Protein AF-A0A956FB28-F1 (afdb_monomer_lite)

Structure (mmCIF, N/CA/C/O backbone):
data_AF-A0A956FB28-F1
#
_entry.id   AF-A0A956FB28-F1
#
loop_
_atom_site.group_PDB
_atom_site.id
_atom_site.type_symbol
_atom_site.label_atom_id
_atom_site.label_alt_id
_atom_site.label_comp_id
_atom_site.label_asym_id
_atom_site.label_entity_id
_atom_site.label_seq_id
_atom_site.pdbx_PDB_ins_code
_atom_site.Cartn_x
_atom_site.Cartn_y
_atom_site.Cartn_z
_atom_site.occupancy
_atom_site.B_iso_or_equiv
_atom_site.auth_seq_id
_atom_site.auth_comp_id
_atom_site.auth_asym_id
_atom_site.auth_atom_id
_atom_site.pdbx_PDB_model_num
ATOM 1 N N . MET A 1 1 ? -7.329 14.050 9.114 1.00 61.09 1 MET A N 1
ATOM 2 C CA . MET A 1 1 ? -8.679 14.212 8.514 1.00 61.09 1 MET A CA 1
ATOM 3 C C . MET A 1 1 ? -9.391 12.882 8.251 1.00 61.09 1 MET A C 1
ATOM 5 O O . MET A 1 1 ? -10.587 12.834 8.493 1.00 61.09 1 MET A O 1
ATOM 9 N N . ALA A 1 2 ? -8.706 11.819 7.807 1.00 70.75 2 ALA A N 1
ATOM 10 C CA . ALA A 1 2 ? -9.329 10.513 7.539 1.00 70.75 2 ALA A CA 1
ATOM 11 C C . ALA A 1 2 ? -9.719 9.730 8.815 1.00 70.75 2 ALA A C 1
ATOM 13 O O . ALA A 1 2 ? -10.855 9.286 8.926 1.00 70.75 2 ALA A O 1
ATOM 14 N N . LEU A 1 3 ? -8.834 9.655 9.819 1.00 75.94 3 LEU A N 1
ATOM 15 C CA . LEU A 1 3 ? -9.094 8.932 11.081 1.00 75.94 3 LEU A CA 1
ATOM 16 C C . LEU A 1 3 ? -10.294 9.489 11.869 1.00 75.94 3 LEU A C 1
ATOM 18 O O . LEU A 1 3 ? -11.121 8.737 12.373 1.00 75.94 3 LEU A O 1
ATOM 22 N N . ARG A 1 4 ? -10.482 10.816 11.858 1.00 75.44 4 ARG A N 1
ATOM 23 C CA . ARG A 1 4 ? -11.673 11.456 12.445 1.00 75.44 4 ARG A CA 1
ATOM 24 C C . ARG A 1 4 ? -12.981 11.053 11.758 1.00 75.44 4 ARG A C 1
ATOM 26 O O . ARG A 1 4 ? -14.005 10.993 12.424 1.00 75.44 4 ARG A O 1
ATOM 33 N N . ARG A 1 5 ? -12.965 10.783 10.446 1.00 80.31 5 ARG A N 1
ATOM 34 C CA . ARG A 1 5 ? -14.150 10.278 9.723 1.00 80.31 5 ARG A CA 1
ATOM 35 C C . ARG A 1 5 ? -14.443 8.821 10.075 1.00 80.31 5 ARG A C 1
ATOM 37 O O . ARG A 1 5 ? -15.604 8.432 10.095 1.00 80.31 5 ARG A O 1
ATOM 44 N N . LEU A 1 6 ? -13.400 8.057 10.399 1.00 85.75 6 LEU A N 1
ATOM 45 C CA . LEU A 1 6 ? -13.514 6.681 10.871 1.00 85.75 6 LEU A CA 1
ATOM 46 C C . LEU A 1 6 ? -14.091 6.601 12.293 1.00 85.75 6 LEU A C 1
ATOM 48 O O . LEU A 1 6 ? -14.729 5.610 12.624 1.00 85.75 6 LEU A O 1
ATOM 52 N N . GLN A 1 7 ? -13.944 7.668 13.091 1.00 88.88 7 GLN A N 1
ATOM 53 C CA . GLN A 1 7 ? -14.238 7.682 14.533 1.00 88.88 7 GLN A CA 1
ATOM 54 C C . GLN A 1 7 ? -13.429 6.605 15.271 1.00 88.88 7 GLN A C 1
ATOM 56 O O . GLN A 1 7 ? -13.963 5.869 16.096 1.00 88.88 7 GLN A O 1
ATOM 61 N N . ALA A 1 8 ? -12.148 6.488 14.916 1.00 89.44 8 ALA A N 1
ATOM 62 C CA . ALA A 1 8 ? -11.218 5.591 15.587 1.00 89.44 8 ALA A CA 1
ATOM 63 C C . ALA A 1 8 ? -10.935 6.075 17.019 1.00 89.44 8 ALA A C 1
ATOM 65 O O . ALA A 1 8 ? -10.837 7.280 17.266 1.00 89.44 8 ALA A O 1
ATOM 66 N N . THR A 1 9 ? -10.787 5.139 17.954 1.00 92.25 9 THR A N 1
ATOM 67 C CA . THR A 1 9 ? -1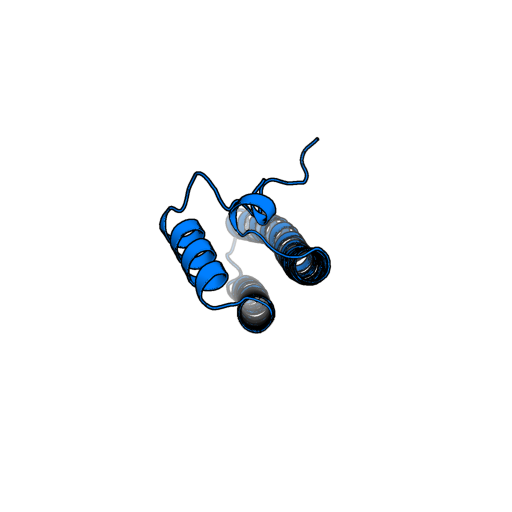0.245 5.431 19.287 1.00 92.25 9 THR A CA 1
ATOM 68 C C . THR A 1 9 ? -8.759 5.801 19.184 1.00 92.25 9 THR A C 1
ATOM 70 O O . THR A 1 9 ? -8.127 5.492 18.171 1.00 92.25 9 THR A O 1
ATOM 73 N N . PRO A 1 10 ? -8.159 6.436 20.210 1.00 91.69 10 PRO A N 1
ATOM 74 C CA . PRO A 1 10 ? -6.725 6.736 20.204 1.00 91.69 10 PRO A CA 1
ATOM 75 C C . PRO A 1 10 ? -5.847 5.505 19.926 1.00 91.69 10 PRO A C 1
ATOM 77 O O . PRO A 1 10 ? -4.937 5.577 19.102 1.00 91.69 10 PRO A O 1
ATOM 80 N N . ASP A 1 11 ? -6.183 4.363 20.529 1.00 90.88 11 ASP A N 1
ATOM 81 C CA . ASP A 1 11 ? -5.445 3.108 20.346 1.00 90.88 11 ASP A CA 1
ATOM 82 C C . ASP A 1 11 ? -5.579 2.574 18.909 1.00 90.88 11 ASP A C 1
ATOM 84 O O . ASP A 1 11 ? -4.599 2.159 18.291 1.00 90.88 11 ASP A O 1
ATOM 88 N N . GLN A 1 12 ? -6.781 2.645 18.325 1.00 92.62 12 GLN A N 1
ATOM 89 C CA . GLN A 1 12 ? -6.998 2.282 16.921 1.00 92.62 12 GLN A CA 1
ATOM 90 C C . GLN A 1 12 ? -6.255 3.233 15.974 1.00 92.62 12 GLN A C 1
ATOM 92 O O . GLN A 1 12 ? -5.676 2.786 14.985 1.00 92.62 12 GLN A O 1
ATOM 97 N N . GLU A 1 13 ? -6.246 4.541 16.258 1.00 91.00 13 GLU A N 1
ATOM 98 C CA . GLU A 1 13 ? -5.496 5.514 15.461 1.00 91.00 13 GLU A CA 1
ATOM 99 C C . GLU A 1 13 ? -4.005 5.190 15.426 1.00 91.00 13 GLU A C 1
ATOM 101 O O . GLU A 1 13 ? -3.392 5.326 14.366 1.00 91.00 13 GLU A O 1
ATOM 106 N N . GLN A 1 14 ? -3.430 4.773 16.556 1.00 91.38 14 GLN A N 1
ATOM 107 C CA . GLN A 1 14 ? -2.026 4.392 16.625 1.00 91.38 14 GLN A CA 1
ATOM 108 C C . GLN A 1 14 ? -1.733 3.207 15.699 1.00 91.38 14 GLN A C 1
ATOM 110 O O . GLN A 1 14 ? -0.879 3.327 14.821 1.00 91.38 14 GLN A O 1
ATOM 115 N N . VAL A 1 15 ? -2.494 2.114 15.818 1.00 92.31 15 VAL A N 1
ATOM 116 C CA . VAL A 1 15 ? -2.308 0.922 14.971 1.00 92.31 15 VAL A CA 1
ATOM 117 C C . VAL A 1 15 ? -2.449 1.269 13.490 1.00 92.31 15 VAL A C 1
ATOM 119 O O . VAL A 1 15 ? -1.625 0.870 12.670 1.00 92.31 15 VAL A O 1
ATOM 122 N N . ILE A 1 16 ? -3.468 2.052 13.125 1.00 90.25 16 ILE A N 1
ATOM 123 C CA . ILE A 1 16 ? -3.693 2.429 11.724 1.00 90.25 16 ILE A CA 1
ATOM 124 C C . ILE A 1 16 ? -2.524 3.258 11.188 1.00 90.25 16 ILE A C 1
ATOM 126 O O . ILE A 1 16 ? -2.105 3.045 10.054 1.00 90.25 16 ILE A O 1
ATOM 130 N N . ARG A 1 17 ? -1.989 4.202 11.971 1.00 90.19 17 ARG A N 1
ATOM 131 C CA . ARG A 1 17 ? -0.835 5.011 11.547 1.00 90.19 17 ARG A CA 1
ATOM 132 C C . ARG A 1 17 ? 0.401 4.152 11.345 1.00 90.19 17 ARG A C 1
ATOM 134 O O . ARG A 1 17 ? 1.014 4.260 10.294 1.00 90.19 17 ARG A O 1
ATOM 141 N N . GLU A 1 18 ? 0.710 3.270 12.290 1.00 91.88 18 GLU A N 1
ATOM 142 C CA . GLU A 1 18 ? 1.863 2.372 12.187 1.00 91.88 18 GLU A CA 1
ATOM 143 C C . GLU A 1 18 ? 1.787 1.487 10.934 1.00 91.88 18 GLU A C 1
ATOM 145 O O . GLU A 1 18 ? 2.778 1.325 10.223 1.00 91.88 18 GLU A O 1
ATOM 150 N N . GLU A 1 19 ? 0.609 0.949 10.616 1.00 92.88 19 GLU A N 1
ATOM 151 C CA . GLU A 1 19 ? 0.419 0.136 9.411 1.00 92.88 19 GLU A CA 1
ATOM 152 C C . GLU A 1 19 ? 0.492 0.954 8.118 1.00 92.88 19 GLU A C 1
ATOM 154 O O . GLU A 1 19 ? 1.083 0.507 7.133 1.00 92.88 19 GLU A O 1
ATOM 159 N N . LEU A 1 20 ? -0.051 2.173 8.113 1.00 88.94 20 LEU A N 1
ATOM 160 C CA . LEU A 1 20 ? 0.075 3.075 6.969 1.00 88.94 20 LEU A CA 1
ATOM 161 C C . LEU A 1 20 ? 1.525 3.532 6.760 1.00 88.94 20 LEU A C 1
ATOM 163 O O . LEU A 1 20 ? 1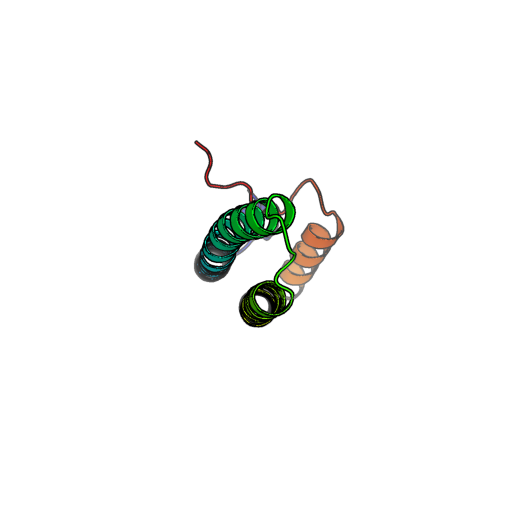.979 3.569 5.620 1.00 88.94 20 LEU A O 1
ATOM 167 N N . ASP A 1 21 ? 2.270 3.816 7.827 1.00 90.00 21 ASP A N 1
ATOM 168 C CA . ASP A 1 21 ? 3.678 4.217 7.764 1.00 90.00 21 ASP A CA 1
ATOM 169 C C . ASP A 1 21 ? 4.560 3.102 7.194 1.00 90.00 21 ASP A C 1
ATOM 171 O O . ASP A 1 21 ? 5.388 3.362 6.316 1.00 90.00 21 ASP A O 1
ATOM 175 N N . LYS A 1 22 ? 4.328 1.847 7.602 1.00 88.69 22 LYS A N 1
ATOM 176 C CA . LYS A 1 22 ? 4.989 0.672 7.006 1.00 88.69 22 LYS A CA 1
ATOM 177 C C . LYS A 1 22 ? 4.690 0.559 5.512 1.00 88.69 22 LYS A C 1
ATOM 179 O O . LYS A 1 22 ? 5.607 0.351 4.718 1.00 88.69 22 LYS A O 1
ATOM 184 N N . LEU A 1 23 ? 3.428 0.746 5.115 1.00 88.62 23 LEU A N 1
ATOM 185 C CA . LEU A 1 23 ? 3.059 0.765 3.700 1.00 88.62 23 LEU A CA 1
ATOM 186 C C . LEU A 1 23 ? 3.755 1.899 2.947 1.00 88.62 23 LEU A C 1
ATOM 188 O O . LEU A 1 23 ? 4.270 1.663 1.857 1.00 88.62 23 LEU A O 1
ATOM 192 N N . PHE A 1 24 ? 3.823 3.112 3.501 1.00 87.06 24 PHE A N 1
ATOM 193 C CA . PHE A 1 24 ? 4.512 4.223 2.839 1.00 87.06 24 PHE A CA 1
ATOM 194 C C . PHE A 1 24 ? 5.999 3.983 2.676 1.00 87.06 24 PHE A C 1
ATOM 196 O O . PHE A 1 24 ? 6.543 4.348 1.635 1.00 87.06 24 PHE A O 1
ATOM 203 N N . ALA A 1 25 ? 6.648 3.394 3.676 1.00 88.25 25 ALA A N 1
ATOM 204 C CA . ALA A 1 25 ? 8.051 3.028 3.580 1.00 88.25 25 ALA A CA 1
ATOM 205 C C . ALA A 1 25 ? 8.273 2.054 2.412 1.00 88.25 25 ALA A C 1
ATOM 207 O O . ALA A 1 25 ? 9.079 2.349 1.531 1.00 88.25 25 ALA A O 1
ATOM 208 N N . ALA A 1 26 ? 7.472 0.984 2.331 1.00 87.12 26 ALA A N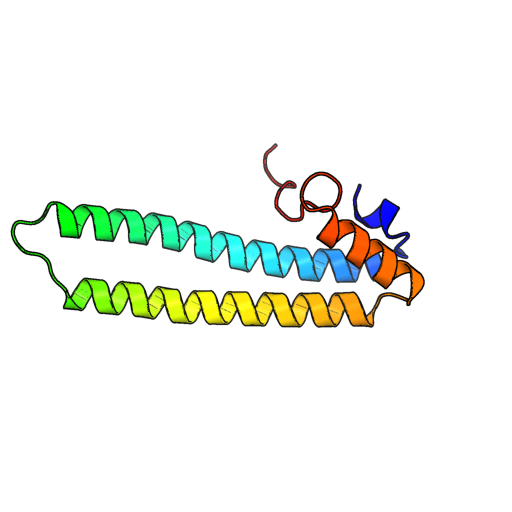 1
ATOM 209 C CA . ALA A 1 26 ? 7.539 0.012 1.238 1.00 87.12 26 ALA A CA 1
ATOM 210 C C . ALA A 1 26 ? 7.259 0.646 -0.139 1.00 87.12 26 ALA A C 1
ATOM 212 O O . ALA A 1 26 ? 7.961 0.388 -1.115 1.00 87.12 26 ALA A O 1
ATOM 213 N N . PHE A 1 27 ? 6.263 1.534 -0.229 1.00 86.50 27 PHE A N 1
ATOM 214 C CA . PHE A 1 27 ? 5.965 2.265 -1.464 1.00 86.50 27 PHE A CA 1
ATOM 215 C C . PHE A 1 27 ? 7.083 3.236 -1.872 1.00 86.50 27 PHE A C 1
ATOM 217 O O . PHE A 1 27 ? 7.316 3.423 -3.067 1.00 86.50 27 PHE A O 1
ATOM 224 N N . ARG A 1 28 ? 7.748 3.891 -0.911 1.00 86.94 28 ARG A N 1
ATOM 225 C CA . ARG A 1 28 ? 8.843 4.834 -1.182 1.00 86.94 28 ARG A CA 1
ATOM 226 C C . ARG A 1 28 ? 10.060 4.106 -1.739 1.00 86.94 28 ARG A C 1
ATOM 228 O O . ARG A 1 28 ? 10.550 4.522 -2.784 1.00 86.94 28 ARG A O 1
ATOM 235 N N . GLU A 1 29 ? 10.469 3.014 -1.097 1.00 83.00 29 GLU A N 1
ATOM 236 C CA . GLU A 1 29 ? 11.566 2.155 -1.565 1.00 83.00 29 GLU A CA 1
ATOM 237 C C . GLU A 1 29 ? 11.305 1.689 -3.004 1.00 83.00 29 GLU A C 1
ATOM 239 O O . GLU A 1 29 ? 12.139 1.863 -3.891 1.00 83.00 29 GLU A O 1
ATOM 244 N N . HIS A 1 30 ? 10.085 1.222 -3.278 1.00 83.56 30 HIS A N 1
ATOM 245 C CA . HIS A 1 30 ? 9.713 0.803 -4.623 1.00 83.56 30 HIS A CA 1
ATOM 246 C C . HIS A 1 30 ? 9.738 1.960 -5.635 1.00 83.56 30 HIS A C 1
ATOM 248 O O . HIS A 1 30 ? 10.161 1.788 -6.774 1.00 83.56 30 HIS A O 1
ATOM 254 N N . ARG A 1 31 ? 9.309 3.171 -5.256 1.00 84.12 31 ARG A N 1
ATOM 255 C CA . ARG A 1 31 ? 9.329 4.332 -6.162 1.00 84.12 31 ARG A CA 1
ATOM 256 C C . ARG A 1 31 ? 10.750 4.735 -6.563 1.00 84.12 31 ARG A C 1
ATOM 258 O O . ARG A 1 31 ? 10.942 5.157 -7.704 1.00 84.12 31 ARG A O 1
ATOM 265 N N . GLU A 1 32 ? 11.704 4.653 -5.643 1.00 81.38 32 GLU A N 1
ATOM 266 C CA . GLU A 1 32 ? 13.119 4.926 -5.918 1.00 81.38 32 GLU A CA 1
ATOM 267 C C . GLU A 1 32 ? 13.678 3.908 -6.917 1.00 81.38 32 GLU A C 1
ATOM 269 O O . GLU A 1 32 ? 14.271 4.295 -7.926 1.00 81.38 32 GLU A O 1
ATOM 274 N N . GLU A 1 33 ? 13.365 2.627 -6.716 1.00 79.25 33 GLU A N 1
ATOM 275 C CA . GLU A 1 33 ? 13.729 1.541 -7.628 1.00 79.25 33 GLU A CA 1
ATOM 276 C C . GLU A 1 33 ? 13.120 1.729 -9.027 1.00 79.25 33 GLU A C 1
ATOM 278 O O . GLU A 1 33 ? 13.829 1.646 -10.022 1.00 79.25 33 GLU A O 1
ATOM 283 N N . TRP A 1 34 ? 11.845 2.123 -9.136 1.00 81.31 34 TRP A N 1
ATOM 284 C CA . TRP A 1 34 ? 11.227 2.486 -10.423 1.00 81.31 34 TRP A CA 1
ATOM 285 C C . TRP A 1 34 ? 11.930 3.647 -11.137 1.00 81.31 34 TRP A C 1
ATOM 287 O O . TRP A 1 34 ? 11.867 3.748 -12.364 1.00 81.31 34 TRP A O 1
ATOM 297 N N . GLY A 1 35 ? 12.533 4.572 -10.389 1.00 80.44 35 GLY A N 1
ATOM 298 C CA . GLY A 1 35 ? 13.338 5.653 -10.950 1.00 80.44 35 GLY A CA 1
ATOM 299 C C . GLY A 1 35 ? 14.618 5.121 -11.590 1.00 80.44 35 GLY A C 1
ATOM 300 O O . GLY A 1 35 ? 14.884 5.437 -12.749 1.00 80.44 35 GLY A O 1
ATOM 301 N N . ALA A 1 36 ? 15.349 4.277 -10.859 1.00 80.69 36 ALA A N 1
ATOM 302 C CA . ALA A 1 36 ? 16.558 3.615 -11.345 1.00 80.69 36 ALA A CA 1
ATOM 303 C C . ALA A 1 36 ? 16.263 2.734 -12.568 1.00 80.69 36 ALA A C 1
ATOM 305 O O . ALA A 1 36 ? 16.884 2.883 -13.610 1.00 80.69 36 ALA A O 1
ATOM 306 N N . SER A 1 37 ? 15.209 1.927 -12.522 1.00 81.31 37 SER A N 1
ATOM 307 C CA . SER A 1 37 ? 14.873 1.021 -13.620 1.00 81.31 37 SER A CA 1
ATOM 308 C C . SER A 1 37 ? 14.424 1.727 -14.898 1.00 81.31 37 SER A C 1
ATOM 310 O O . SER A 1 37 ? 14.656 1.239 -16.002 1.00 81.31 37 SER A O 1
ATOM 312 N N . ARG A 1 38 ? 13.794 2.904 -14.783 1.00 84.94 38 ARG A N 1
ATOM 313 C CA . ARG A 1 38 ? 13.515 3.754 -15.952 1.00 84.94 38 ARG A CA 1
ATOM 314 C C . ARG A 1 38 ? 14.789 4.305 -16.577 1.00 84.94 38 ARG A C 1
ATOM 316 O O . ARG A 1 38 ? 14.808 4.509 -17.787 1.00 84.94 38 ARG A O 1
ATOM 323 N N . HIS A 1 39 ? 15.797 4.598 -15.761 1.00 86.12 39 HIS A N 1
ATOM 324 C CA . HIS A 1 39 ? 17.101 5.020 -16.247 1.00 86.12 39 HIS A CA 1
ATOM 325 C C . HIS A 1 39 ? 17.785 3.868 -16.992 1.00 86.12 39 HIS A C 1
ATOM 327 O O . HIS A 1 39 ? 18.085 4.049 -18.167 1.00 86.12 39 HIS A O 1
ATOM 333 N N . ASP A 1 40 ? 17.869 2.683 -16.384 1.00 83.56 40 ASP A N 1
ATOM 334 C CA . ASP A 1 40 ? 18.454 1.478 -16.992 1.00 83.56 40 ASP A CA 1
ATOM 335 C C . ASP A 1 40 ? 17.764 1.111 -18.321 1.00 83.56 40 ASP A C 1
ATOM 337 O O . ASP A 1 40 ? 18.420 0.875 -19.334 1.00 83.56 40 ASP A O 1
ATOM 341 N N . LEU A 1 41 ? 16.424 1.148 -18.370 1.00 86.56 41 LEU A N 1
ATOM 342 C CA . LEU A 1 41 ? 15.674 0.936 -19.615 1.00 86.56 41 LEU A CA 1
ATOM 343 C C . LEU A 1 41 ? 15.991 2.013 -20.664 1.00 86.56 41 LEU A C 1
ATOM 345 O O . LEU A 1 41 ? 16.078 1.717 -21.853 1.00 86.56 41 LEU A O 1
ATOM 349 N N . ALA A 1 42 ? 16.131 3.275 -20.252 1.00 89.12 42 ALA A N 1
ATOM 350 C CA . ALA A 1 42 ? 16.467 4.352 -21.174 1.00 89.12 42 ALA A CA 1
ATOM 351 C C . ALA A 1 42 ? 17.892 4.214 -21.728 1.00 89.12 42 ALA A C 1
ATOM 353 O O . ALA A 1 42 ? 18.118 4.616 -22.866 1.00 89.12 42 ALA A O 1
ATOM 354 N N . GLU A 1 43 ? 18.835 3.673 -20.957 1.00 87.81 43 GLU A N 1
ATOM 355 C CA . GLU A 1 43 ? 20.181 3.338 -21.433 1.00 87.81 43 GLU A CA 1
ATOM 356 C C . GLU A 1 43 ? 20.145 2.156 -22.407 1.00 87.81 43 GLU A C 1
ATOM 358 O O . GLU A 1 43 ? 20.597 2.308 -23.539 1.00 87.81 43 GLU A O 1
ATOM 363 N N . ALA A 1 44 ? 19.459 1.063 -22.060 1.00 87.50 44 ALA A N 1
ATOM 364 C CA . ALA A 1 44 ? 19.313 -0.108 -22.931 1.00 87.50 44 ALA A CA 1
ATOM 365 C C . ALA A 1 44 ? 18.661 0.206 -24.294 1.00 87.50 44 ALA A C 1
ATOM 367 O O . ALA A 1 44 ? 18.938 -0.454 -25.291 1.00 87.50 44 ALA A O 1
ATOM 368 N N . ILE A 1 45 ? 17.778 1.211 -24.354 1.00 88.62 45 ILE A N 1
ATOM 369 C CA . ILE A 1 45 ? 17.168 1.685 -25.609 1.00 88.62 45 ILE A CA 1
ATOM 370 C C . ILE A 1 45 ? 18.110 2.597 -26.415 1.00 88.62 45 ILE A C 1
ATOM 372 O O . ILE A 1 45 ? 17.939 2.728 -27.627 1.00 88.62 45 ILE A O 1
ATOM 376 N N . ARG A 1 46 ? 19.067 3.269 -25.764 1.00 90.00 46 ARG A N 1
ATOM 377 C CA . ARG A 1 46 ? 20.053 4.137 -26.432 1.00 90.00 46 ARG A CA 1
ATOM 378 C C . ARG A 1 46 ? 21.247 3.363 -26.980 1.00 90.00 46 ARG A C 1
ATOM 380 O O . ARG A 1 46 ? 21.905 3.880 -27.880 1.00 90.00 46 ARG A O 1
ATOM 387 N N . ASP A 1 47 ? 21.523 2.185 -26.437 1.00 91.69 47 ASP A N 1
ATOM 388 C CA . ASP A 1 47 ? 22.622 1.336 -26.879 1.00 91.69 47 ASP A CA 1
ATOM 389 C C . ASP A 1 47 ? 22.408 0.768 -28.290 1.00 91.69 47 ASP A C 1
ATOM 391 O O . ASP A 1 47 ? 21.289 0.632 -28.788 1.00 91.69 47 ASP A O 1
ATOM 395 N N . GLU A 1 48 ? 23.519 0.424 -28.949 1.00 88.50 48 GLU A N 1
ATOM 396 C CA . GLU A 1 48 ? 23.531 -0.115 -30.317 1.00 88.50 48 GLU A CA 1
ATOM 397 C C . GLU A 1 48 ? 22.826 -1.480 -30.419 1.00 88.50 48 GLU A C 1
ATOM 399 O O . GLU A 1 48 ? 22.280 -1.832 -31.466 1.00 88.50 48 GLU A O 1
ATOM 404 N N . SER A 1 49 ? 22.792 -2.238 -29.321 1.00 87.81 49 SER A N 1
ATOM 405 C CA . SER A 1 49 ? 22.102 -3.520 -29.226 1.00 87.81 49 SER A CA 1
ATOM 406 C C . SER A 1 49 ? 21.306 -3.629 -27.934 1.00 87.81 49 SER A C 1
ATOM 408 O O . SER A 1 49 ? 21.799 -3.278 -26.867 1.00 87.81 49 SER A O 1
ATOM 410 N N . PHE A 1 50 ? 20.109 -4.200 -28.025 1.00 88.75 50 PHE A N 1
ATOM 411 C CA . PHE A 1 50 ? 19.247 -4.432 -26.873 1.00 88.75 50 PHE A CA 1
ATOM 412 C C . PHE A 1 50 ? 19.651 -5.707 -26.116 1.00 88.75 50 PHE A C 1
ATOM 414 O O . PHE A 1 50 ? 19.490 -6.814 -26.640 1.00 88.75 50 PHE A O 1
ATOM 421 N N . ASP A 1 51 ? 20.126 -5.567 -24.875 1.00 86.62 51 ASP A N 1
ATOM 422 C CA . ASP A 1 51 ? 20.406 -6.707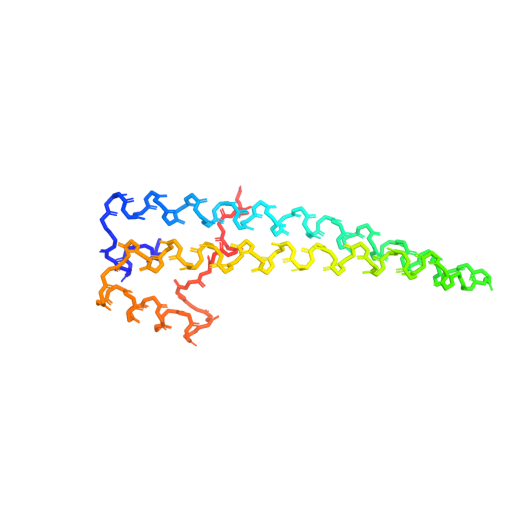 -23.994 1.00 86.62 51 ASP A CA 1
ATOM 423 C C . ASP A 1 51 ? 19.125 -7.203 -23.302 1.00 86.62 51 ASP A C 1
ATOM 425 O O . ASP A 1 51 ? 18.700 -6.721 -22.247 1.00 86.62 51 ASP A O 1
ATOM 429 N N . ALA A 1 52 ? 18.492 -8.208 -23.907 1.00 86.62 52 ALA A N 1
ATOM 430 C CA . ALA A 1 52 ? 17.293 -8.832 -23.356 1.00 86.62 52 ALA A CA 1
ATOM 431 C C . ALA A 1 52 ? 17.536 -9.557 -22.016 1.00 86.62 52 ALA A C 1
ATOM 433 O O . ALA A 1 52 ? 16.588 -9.734 -21.248 1.00 86.62 52 ALA A O 1
ATOM 434 N N . THR A 1 53 ? 18.774 -9.968 -21.721 1.00 87.38 53 THR A N 1
ATOM 435 C CA . THR A 1 53 ? 19.120 -10.686 -20.486 1.00 87.38 53 THR A CA 1
ATOM 436 C C . THR A 1 53 ? 19.093 -9.727 -19.304 1.00 87.38 53 THR A C 1
ATOM 438 O O . THR A 1 53 ? 18.358 -9.962 -18.345 1.00 87.38 53 THR A O 1
ATOM 441 N N . THR A 1 54 ? 19.794 -8.595 -19.415 1.00 83.62 54 THR A N 1
ATOM 442 C CA . THR A 1 54 ? 19.787 -7.537 -18.392 1.00 83.62 54 THR A CA 1
ATOM 443 C C . THR A 1 54 ? 18.378 -7.004 -18.141 1.00 83.62 54 THR A C 1
ATOM 445 O O . THR A 1 54 ? 17.976 -6.790 -16.994 1.00 83.62 54 THR A O 1
ATOM 448 N N . MET A 1 55 ? 17.579 -6.850 -19.201 1.00 87.00 55 MET A N 1
ATOM 449 C CA . MET A 1 55 ? 16.183 -6.435 -19.060 1.00 87.00 55 MET A CA 1
ATOM 450 C C . MET A 1 55 ? 15.334 -7.478 -18.327 1.00 87.00 55 MET A C 1
ATOM 452 O O . MET A 1 55 ? 14.523 -7.110 -17.477 1.00 87.00 55 MET A O 1
ATOM 456 N N . GLY A 1 56 ? 15.532 -8.770 -18.605 1.00 87.88 56 GLY A N 1
ATOM 457 C CA . GLY A 1 56 ? 14.860 -9.856 -17.889 1.00 87.88 56 GLY A CA 1
ATOM 458 C C . GLY A 1 56 ? 15.164 -9.858 -16.387 1.00 87.88 56 GLY A C 1
ATOM 459 O O . GLY A 1 56 ? 14.249 -9.980 -15.575 1.00 87.88 56 GLY A O 1
ATOM 460 N N . GLU A 1 57 ? 16.424 -9.646 -16.006 1.00 87.31 57 GLU A N 1
ATOM 461 C CA . GLU A 1 57 ? 16.841 -9.541 -14.599 1.00 87.31 57 GLU A CA 1
ATOM 462 C C . GLU A 1 57 ? 16.226 -8.320 -13.898 1.00 87.31 57 GLU A C 1
ATOM 464 O O . GLU A 1 57 ? 15.797 -8.397 -12.743 1.00 87.31 57 GLU A O 1
ATOM 469 N N . LEU A 1 58 ? 16.136 -7.186 -14.599 1.00 85.81 58 LEU A N 1
ATOM 470 C CA . LEU A 1 58 ? 15.473 -5.981 -14.101 1.00 85.81 58 LEU A CA 1
ATOM 471 C C . LEU A 1 58 ? 13.976 -6.217 -13.844 1.00 85.81 58 LEU A C 1
ATOM 473 O O . LEU A 1 58 ? 13.479 -5.832 -12.786 1.00 85.81 58 LEU A O 1
ATOM 477 N N . PHE A 1 59 ? 13.265 -6.886 -14.756 1.00 83.88 59 PHE A N 1
ATOM 478 C CA . PHE A 1 59 ? 11.858 -7.241 -14.543 1.00 83.88 59 PHE A CA 1
ATOM 479 C C . PHE A 1 59 ? 11.674 -8.244 -13.400 1.00 83.88 59 PHE A C 1
ATOM 481 O O . PHE A 1 59 ? 10.770 -8.063 -12.587 1.00 83.88 59 PHE A O 1
ATOM 488 N N . GLY A 1 60 ? 12.562 -9.235 -13.274 1.00 87.56 60 GLY A N 1
ATOM 489 C CA . GLY A 1 60 ? 12.533 -10.186 -12.160 1.00 87.56 60 GLY A CA 1
ATOM 490 C C . GLY A 1 60 ? 12.616 -9.494 -10.795 1.00 87.56 60 GLY A C 1
ATOM 491 O O . GLY A 1 60 ? 11.796 -9.760 -9.916 1.00 87.56 60 GLY A O 1
ATOM 492 N N . ARG A 1 61 ? 13.529 -8.522 -10.642 1.00 84.50 61 ARG A N 1
ATOM 493 C CA . ARG A 1 61 ? 13.621 -7.701 -9.419 1.00 84.50 61 ARG A CA 1
ATOM 494 C C . ARG A 1 61 ? 12.325 -6.937 -9.136 1.00 84.50 61 ARG A C 1
ATOM 496 O O . ARG A 1 61 ? 11.893 -6.865 -7.987 1.00 84.50 61 ARG A O 1
ATOM 503 N N . HIS A 1 62 ? 11.664 -6.399 -10.161 1.00 84.56 62 HIS A N 1
ATOM 504 C CA . HIS A 1 62 ? 10.383 -5.713 -9.978 1.00 84.56 62 HIS A CA 1
ATOM 505 C C . HIS A 1 62 ? 9.258 -6.636 -9.523 1.00 84.56 62 HIS A C 1
ATOM 507 O O . HIS A 1 62 ? 8.485 -6.240 -8.649 1.00 84.56 62 HIS A O 1
ATOM 513 N N . ASP A 1 63 ? 9.161 -7.837 -10.087 1.00 87.75 63 ASP A N 1
ATOM 514 C CA . ASP A 1 63 ? 8.112 -8.793 -9.733 1.00 87.75 63 ASP A CA 1
ATOM 515 C C . ASP A 1 63 ? 8.213 -9.206 -8.260 1.00 87.75 63 ASP A C 1
ATOM 517 O O . ASP A 1 63 ? 7.213 -9.173 -7.536 1.00 87.75 63 ASP A O 1
ATOM 521 N N . GLU A 1 64 ? 9.425 -9.485 -7.772 1.00 87.94 64 GLU A N 1
ATOM 522 C CA . GLU A 1 64 ? 9.672 -9.788 -6.356 1.00 87.94 64 GLU A CA 1
ATOM 523 C C . GLU A 1 64 ? 9.237 -8.634 -5.439 1.00 87.94 64 GLU A C 1
ATOM 525 O O . GLU A 1 64 ? 8.633 -8.837 -4.380 1.00 87.94 64 GLU A O 1
ATOM 530 N N . ARG A 1 65 ? 9.507 -7.395 -5.850 1.00 85.44 65 ARG A N 1
ATOM 531 C CA . ARG A 1 65 ? 9.193 -6.187 -5.075 1.00 85.44 65 ARG A CA 1
ATOM 532 C C . ARG A 1 65 ? 7.703 -5.867 -5.086 1.00 85.44 65 ARG A C 1
ATOM 534 O O . ARG A 1 65 ? 7.141 -5.506 -4.051 1.00 85.44 65 ARG A O 1
ATOM 541 N N . LEU A 1 66 ? 7.035 -6.064 -6.220 1.00 87.38 66 LEU A N 1
ATOM 542 C CA . LEU A 1 66 ? 5.578 -5.989 -6.319 1.00 87.38 66 LEU A CA 1
ATOM 543 C C . LEU A 1 66 ? 4.910 -7.060 -5.454 1.00 87.38 66 LEU A C 1
ATOM 545 O O . LEU A 1 66 ? 3.898 -6.787 -4.800 1.00 87.38 66 LEU A O 1
ATOM 549 N N . GLU A 1 67 ? 5.485 -8.261 -5.390 1.00 91.19 67 GLU A N 1
ATOM 550 C CA . GLU A 1 67 ? 4.996 -9.310 -4.505 1.00 91.19 67 GLU A CA 1
ATOM 551 C C . GLU A 1 67 ? 5.107 -8.898 -3.028 1.00 91.19 67 GLU A C 1
ATOM 553 O O . GLU A 1 67 ? 4.140 -9.059 -2.276 1.00 91.19 67 GLU A O 1
ATOM 558 N N . GLN A 1 68 ? 6.242 -8.324 -2.616 1.00 88.88 68 GLN A N 1
ATOM 559 C CA . GLN A 1 68 ? 6.445 -7.801 -1.259 1.00 88.88 68 GLN A CA 1
ATOM 560 C C . GLN A 1 68 ? 5.441 -6.693 -0.921 1.00 88.88 68 GLN A C 1
ATOM 562 O O . GLN A 1 68 ? 4.816 -6.725 0.140 1.00 88.88 68 GLN A O 1
ATOM 567 N N . LEU A 1 69 ? 5.218 -5.758 -1.844 1.00 90.00 69 LEU A N 1
ATOM 568 C CA . LEU A 1 69 ? 4.251 -4.677 -1.675 1.00 90.00 69 LEU A CA 1
ATOM 569 C C . LEU A 1 69 ? 2.823 -5.212 -1.507 1.00 90.00 69 LEU A C 1
ATOM 571 O O . LEU A 1 69 ? 2.083 -4.763 -0.630 1.00 90.00 69 LEU A O 1
ATOM 575 N N . ARG A 1 70 ? 2.439 -6.210 -2.313 1.00 91.25 70 ARG A N 1
ATOM 576 C CA . ARG A 1 70 ? 1.135 -6.875 -2.205 1.00 91.25 70 ARG A CA 1
ATOM 577 C C . ARG A 1 70 ? 0.972 -7.562 -0.850 1.00 91.25 70 ARG A C 1
ATOM 579 O O . ARG A 1 70 ? -0.091 -7.441 -0.243 1.00 91.25 70 ARG A O 1
ATOM 586 N N . LYS A 1 71 ? 2.005 -8.261 -0.369 1.00 92.75 71 LYS A N 1
ATOM 587 C CA . LYS A 1 71 ? 2.003 -8.897 0.959 1.00 92.75 71 LYS A CA 1
ATOM 588 C C . LYS A 1 71 ? 1.821 -7.853 2.060 1.00 92.75 71 LYS A C 1
ATOM 590 O O . LYS A 1 71 ? 0.895 -7.980 2.856 1.00 92.75 71 LYS A O 1
ATOM 595 N N . ALA A 1 72 ? 2.615 -6.782 2.037 1.00 90.44 72 ALA A N 1
ATOM 596 C CA . ALA A 1 72 ? 2.523 -5.696 3.008 1.00 90.44 72 ALA A CA 1
ATOM 597 C C . ALA A 1 72 ? 1.126 -5.056 3.027 1.00 90.44 72 ALA A C 1
ATOM 599 O O . ALA A 1 72 ? 0.558 -4.849 4.098 1.00 90.44 72 ALA A O 1
ATOM 600 N N . LEU A 1 73 ? 0.536 -4.796 1.852 1.00 91.44 73 LEU A N 1
ATOM 601 C CA . LEU A 1 73 ? -0.822 -4.259 1.734 1.00 91.44 73 LEU A CA 1
ATOM 602 C C . LEU A 1 73 ? -1.862 -5.177 2.375 1.00 91.44 73 LEU A C 1
ATOM 604 O O . LEU A 1 73 ? -2.693 -4.708 3.152 1.00 91.44 73 LEU A O 1
ATOM 608 N N . MET A 1 74 ? -1.821 -6.471 2.059 1.00 93.62 74 MET A N 1
ATOM 609 C CA . MET A 1 74 ? -2.770 -7.443 2.603 1.00 93.62 74 MET A CA 1
ATOM 610 C C . MET A 1 74 ? -2.651 -7.559 4.121 1.00 93.62 74 MET A C 1
ATOM 612 O O . MET A 1 74 ? -3.666 -7.590 4.816 1.00 93.62 74 MET A O 1
ATOM 616 N N . GLU A 1 75 ? -1.428 -7.570 4.645 1.00 93.06 75 GLU A N 1
ATOM 617 C CA . GLU A 1 75 ? -1.194 -7.598 6.084 1.00 93.06 75 GLU A CA 1
ATOM 618 C C . GLU A 1 75 ? -1.707 -6.339 6.786 1.00 93.06 75 GLU A C 1
ATOM 620 O O . GLU A 1 75 ? -2.423 -6.441 7.784 1.00 93.06 75 GLU A O 1
ATOM 625 N N . ALA A 1 76 ? -1.380 -5.158 6.258 1.00 92.19 76 ALA A N 1
ATOM 626 C CA . ALA A 1 76 ? -1.822 -3.885 6.813 1.00 92.19 76 ALA A CA 1
ATOM 627 C C . ALA A 1 76 ? -3.352 -3.773 6.796 1.00 92.19 76 ALA A C 1
ATOM 629 O O . ALA A 1 76 ? -3.960 -3.419 7.806 1.00 92.19 76 ALA A O 1
ATOM 630 N N . MET A 1 77 ? -3.996 -4.147 5.686 1.00 91.62 77 MET A N 1
ATOM 631 C CA . MET A 1 77 ? -5.458 -4.182 5.592 1.00 91.62 77 MET A CA 1
ATOM 632 C C . MET A 1 77 ? -6.069 -5.190 6.567 1.00 91.62 77 MET A C 1
ATOM 634 O O . MET A 1 77 ? -7.080 -4.882 7.193 1.00 91.62 77 MET A O 1
ATOM 638 N N . GLY A 1 78 ? -5.448 -6.359 6.745 1.00 94.88 78 GLY A N 1
ATOM 639 C CA . GLY A 1 78 ? -5.875 -7.356 7.726 1.00 94.88 78 GLY A CA 1
ATOM 640 C C . GLY A 1 78 ? -5.805 -6.832 9.162 1.00 94.88 78 GLY A C 1
ATOM 641 O O . GLY A 1 78 ? -6.769 -6.973 9.915 1.00 94.88 78 GLY A O 1
ATOM 642 N N . ARG A 1 79 ? -4.701 -6.168 9.528 1.00 94.25 79 ARG A N 1
ATOM 643 C CA . ARG A 1 79 ? -4.504 -5.575 10.861 1.00 94.25 79 ARG A CA 1
ATOM 644 C C . ARG A 1 79 ? -5.458 -4.410 11.117 1.00 94.25 79 ARG A C 1
ATOM 646 O O . ARG A 1 79 ? -6.102 -4.382 12.163 1.00 94.25 79 ARG A O 1
ATOM 653 N N . ILE A 1 80 ? -5.629 -3.510 10.147 1.00 92.44 80 ILE A N 1
ATOM 654 C CA . ILE A 1 80 ? -6.609 -2.417 10.223 1.00 92.44 80 ILE A CA 1
ATOM 655 C C . ILE A 1 80 ? -8.024 -2.987 10.363 1.00 92.44 80 ILE A C 1
ATOM 657 O O . ILE A 1 80 ? -8.760 -2.582 11.254 1.00 92.44 80 ILE A O 1
ATOM 661 N N . HIS A 1 81 ? -8.411 -3.961 9.539 1.00 94.44 81 HIS A N 1
ATOM 662 C CA . HIS A 1 81 ? -9.726 -4.592 9.635 1.00 94.44 81 HIS A CA 1
ATOM 663 C C . HIS A 1 81 ? -9.959 -5.212 11.021 1.00 94.44 81 HIS A C 1
ATOM 665 O O . HIS A 1 81 ? -11.027 -5.024 11.600 1.00 94.44 81 HIS A O 1
ATOM 671 N N . ALA A 1 82 ? -8.963 -5.909 11.576 1.00 95.75 82 ALA A N 1
ATOM 672 C CA . ALA A 1 82 ? -9.076 -6.591 12.863 1.00 95.75 82 ALA A CA 1
ATOM 673 C C . ALA A 1 82 ? -9.339 -5.641 14.043 1.00 95.75 82 ALA A C 1
ATOM 675 O O . ALA A 1 82 ? -10.095 -6.008 14.939 1.00 95.75 82 ALA A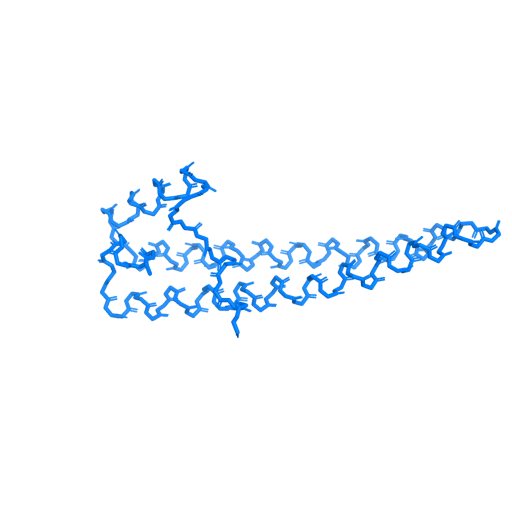 O 1
ATOM 676 N N . VAL A 1 83 ? -8.756 -4.437 14.040 1.00 96.06 83 VAL A N 1
ATOM 677 C CA . VAL A 1 83 ? -8.925 -3.473 15.145 1.00 96.06 83 VAL A CA 1
ATOM 678 C C . VAL A 1 83 ? -10.194 -2.632 15.045 1.00 96.06 83 VAL A C 1
ATOM 680 O O . VAL A 1 83 ? -10.593 -2.031 16.040 1.00 96.06 83 VAL A O 1
ATOM 683 N N . LEU A 1 84 ? -10.818 -2.570 13.868 1.00 95.75 84 LEU A N 1
ATOM 684 C CA . LEU A 1 84 ? -12.039 -1.801 13.637 1.00 95.75 84 LEU A CA 1
ATOM 685 C C . LEU A 1 84 ? -13.296 -2.608 13.962 1.00 95.75 84 LEU A C 1
ATOM 687 O O . LEU A 1 84 ? -13.371 -3.804 13.664 1.00 95.75 84 LEU A O 1
ATOM 691 N N . ASP A 1 85 ? -14.304 -1.918 14.494 1.00 95.81 85 ASP A N 1
ATOM 692 C CA . ASP A 1 85 ? -15.662 -2.445 14.634 1.00 95.81 85 ASP A CA 1
ATOM 693 C C . ASP A 1 85 ? -16.435 -2.436 13.300 1.00 95.81 85 ASP A C 1
ATOM 695 O O . ASP A 1 85 ? -15.996 -1.865 12.297 1.00 95.81 85 ASP A O 1
ATOM 699 N N . ASP A 1 86 ? -17.611 -3.065 13.280 1.00 96.31 86 ASP A N 1
ATOM 700 C CA . ASP A 1 86 ? -18.429 -3.207 12.071 1.00 96.31 86 ASP A CA 1
ATOM 701 C C . ASP A 1 86 ? -18.834 -1.859 11.456 1.00 96.31 86 ASP A C 1
ATOM 703 O O . ASP A 1 86 ? -18.792 -1.692 10.235 1.00 96.31 86 ASP A O 1
ATOM 707 N N . THR A 1 87 ? -19.173 -0.866 12.282 1.00 95.06 87 THR A N 1
ATOM 708 C CA . THR A 1 87 ? -19.565 0.469 11.801 1.00 95.06 87 THR A CA 1
ATOM 709 C C . THR A 1 87 ? -18.364 1.186 11.190 1.00 95.06 87 THR A C 1
ATOM 711 O O . THR A 1 87 ? -18.462 1.807 10.127 1.00 95.06 87 THR A O 1
ATOM 714 N N . GLN A 1 88 ? -17.208 1.093 11.842 1.00 95.12 88 GLN A N 1
ATOM 715 C CA . GLN A 1 88 ? -15.961 1.671 11.364 1.00 95.12 88 GLN A CA 1
ATOM 716 C C . GLN A 1 88 ? -15.502 1.009 10.057 1.00 95.12 88 GLN A C 1
ATOM 718 O O . GLN A 1 88 ? -15.085 1.712 9.137 1.00 95.12 88 GLN A O 1
ATOM 723 N N . ARG A 1 89 ? -15.639 -0.315 9.918 1.00 95.25 89 ARG A N 1
ATOM 724 C CA . ARG A 1 89 ? -15.323 -1.034 8.671 1.00 95.25 89 ARG A CA 1
ATOM 725 C C . ARG A 1 89 ? -16.180 -0.565 7.500 1.00 95.25 89 ARG A C 1
ATOM 727 O O . ARG A 1 89 ? -15.634 -0.343 6.423 1.00 95.25 89 ARG A O 1
ATOM 734 N N . GLN A 1 90 ? -17.479 -0.344 7.706 1.00 94.44 90 GLN A N 1
ATOM 735 C CA . GLN A 1 90 ? -18.352 0.199 6.656 1.00 94.44 90 GLN A CA 1
ATOM 736 C C . GLN A 1 90 ? -17.921 1.605 6.231 1.00 94.44 90 GLN A C 1
ATOM 738 O O . GLN A 1 90 ? -17.783 1.885 5.043 1.00 94.44 90 GLN A O 1
ATOM 743 N N . ARG A 1 91 ? -17.595 2.477 7.192 1.00 91.31 91 ARG A N 1
ATOM 744 C CA . ARG A 1 91 ? -17.069 3.820 6.890 1.00 91.31 91 ARG A CA 1
ATOM 745 C C . ARG A 1 91 ? -15.754 3.758 6.119 1.00 91.31 91 ARG A C 1
ATOM 747 O O . ARG A 1 91 ? -15.565 4.531 5.183 1.00 91.31 91 ARG A O 1
ATOM 754 N N . LEU A 1 92 ? -14.851 2.849 6.491 1.00 90.19 92 LEU A N 1
ATOM 755 C CA . LEU A 1 92 ? -13.602 2.635 5.763 1.00 90.19 92 LEU A CA 1
ATOM 756 C C . LEU A 1 92 ? -13.871 2.150 4.331 1.00 90.19 92 LEU A C 1
ATOM 758 O O . LEU A 1 92 ? -13.280 2.690 3.399 1.00 90.19 92 LEU A O 1
ATOM 762 N N . ALA A 1 93 ? -14.782 1.194 4.142 1.00 91.00 93 ALA A N 1
ATOM 763 C CA . ALA A 1 93 ? -15.169 0.698 2.823 1.00 91.00 93 ALA A CA 1
ATOM 764 C C . ALA A 1 93 ? -15.739 1.820 1.941 1.00 91.00 93 ALA A C 1
ATOM 766 O O . ALA A 1 93 ? -15.270 2.023 0.824 1.00 91.00 93 ALA A O 1
ATOM 767 N N . GLU A 1 94 ? -16.661 2.628 2.467 1.00 89.19 94 GLU A N 1
ATOM 768 C CA . GLU A 1 94 ? -17.203 3.792 1.758 1.00 89.19 94 GLU A CA 1
ATOM 769 C C . GLU A 1 94 ? -16.134 4.842 1.427 1.00 89.19 94 GLU A C 1
ATOM 771 O O . GLU A 1 94 ? -16.239 5.562 0.432 1.00 89.19 94 GLU A O 1
ATOM 776 N N . MET A 1 95 ? -15.122 4.991 2.284 1.00 86.06 95 MET A N 1
ATOM 777 C CA . MET A 1 95 ? -14.003 5.898 2.042 1.00 86.06 95 MET A CA 1
ATOM 778 C C . MET A 1 95 ? -13.095 5.400 0.913 1.00 86.06 95 MET A C 1
ATOM 780 O O . MET A 1 95 ? -12.604 6.229 0.143 1.00 86.06 95 MET A O 1
ATOM 784 N N . ILE A 1 96 ? -12.887 4.084 0.815 1.00 84.75 96 ILE A N 1
ATOM 785 C CA . ILE A 1 96 ? -12.124 3.434 -0.259 1.00 84.75 96 ILE A CA 1
ATOM 786 C C . ILE A 1 96 ? -12.888 3.537 -1.585 1.00 84.75 96 ILE A C 1
ATOM 788 O O . ILE A 1 96 ? -12.323 4.007 -2.571 1.00 84.75 96 ILE A O 1
ATOM 792 N N . ASP A 1 97 ? -14.175 3.187 -1.592 1.00 84.25 97 ASP A N 1
ATOM 793 C CA . ASP A 1 97 ? -15.029 3.175 -2.789 1.00 84.25 97 ASP A CA 1
ATOM 794 C C . ASP A 1 97 ? -15.151 4.568 -3.435 1.00 84.25 97 ASP A C 1
ATOM 796 O O . ASP A 1 97 ? -15.075 4.739 -4.651 1.00 84.25 97 ASP A O 1
ATOM 800 N N . ARG A 1 98 ? -15.214 5.622 -2.609 1.00 81.56 98 ARG A N 1
ATOM 801 C CA . ARG A 1 98 ? -15.289 7.014 -3.086 1.00 81.56 98 ARG A CA 1
ATOM 802 C C . ARG A 1 98 ? -13.985 7.557 -3.683 1.00 81.56 98 ARG A C 1
ATOM 804 O O . ARG A 1 98 ? -13.995 8.665 -4.221 1.00 81.56 98 ARG A O 1
ATOM 811 N N . GLY A 1 99 ? -12.873 6.825 -3.582 1.00 62.47 99 GLY A N 1
ATOM 812 C CA . GLY A 1 99 ? -11.682 6.882 -4.445 1.00 62.47 99 GLY A CA 1
ATOM 813 C C . GLY A 1 99 ? -10.862 8.180 -4.594 1.00 62.47 99 GLY A C 1
ATOM 814 O O . GLY A 1 99 ? -9.696 8.089 -4.966 1.00 62.47 99 GLY A O 1
ATOM 815 N N . ARG A 1 100 ? -11.389 9.396 -4.361 1.00 54.28 100 ARG A N 1
ATOM 816 C CA . ARG A 1 100 ? -10.699 10.663 -4.730 1.00 54.28 100 ARG A CA 1
ATOM 817 C C . ARG A 1 100 ? -10.921 11.868 -3.792 1.00 54.28 100 ARG A C 1
ATOM 819 O O . ARG A 1 100 ? -10.598 12.987 -4.176 1.00 54.28 100 ARG A O 1
ATOM 826 N N . GLY A 1 101 ? -11.433 11.692 -2.564 1.00 51.38 101 GLY A N 1
ATOM 827 C CA . GLY A 1 101 ? -11.730 12.850 -1.686 1.00 51.38 101 GLY A CA 1
ATOM 828 C C . GLY A 1 101 ? -11.748 12.643 -0.164 1.00 51.38 101 GLY A C 1
ATOM 829 O O . GLY A 1 101 ? -12.093 13.568 0.577 1.00 51.38 101 GLY A O 1
ATOM 830 N N . GLY A 1 102 ? -11.399 11.460 0.352 1.00 48.62 102 GLY A N 1
ATOM 831 C CA . GLY A 1 102 ? -11.497 11.209 1.800 1.00 48.62 102 GLY A CA 1
ATOM 832 C C . GLY A 1 102 ? -10.463 10.295 2.431 1.00 48.62 102 GLY A C 1
ATOM 833 O O . GLY A 1 102 ? -10.171 10.462 3.615 1.00 48.62 102 GLY A O 1
ATOM 834 N N . TRP A 1 103 ? -9.859 9.406 1.653 1.00 52.03 103 TRP A N 1
ATOM 835 C CA . TRP A 1 103 ? -8.767 8.554 2.093 1.00 52.03 103 TRP A CA 1
ATOM 836 C C . TRP A 1 103 ? -7.648 8.667 1.063 1.00 52.03 103 TRP A C 1
ATOM 838 O O . TRP A 1 103 ? -7.662 8.017 0.027 1.00 52.03 103 TRP A O 1
ATOM 848 N N . HIS A 1 104 ? -6.720 9.589 1.312 1.00 55.94 104 HIS A N 1
ATOM 849 C CA . HIS A 1 104 ? -5.450 9.634 0.600 1.00 55.94 104 HIS A CA 1
ATOM 850 C C . HIS A 1 104 ? -4.376 9.235 1.603 1.00 55.94 104 HIS A C 1
ATOM 852 O O . HIS A 1 104 ? -3.890 10.103 2.331 1.00 55.94 104 HIS A O 1
ATOM 858 N N . PRO A 1 105 ? -4.005 7.947 1.671 1.00 54.53 105 PRO A N 1
ATOM 859 C CA . PRO A 1 105 ? -2.806 7.580 2.397 1.00 54.53 105 PRO A CA 1
ATOM 860 C C . PRO A 1 105 ? -1.604 8.357 1.802 1.00 54.53 105 PRO A C 1
ATOM 862 O O . PRO A 1 105 ? -0.835 8.987 2.513 1.00 54.53 105 PRO A O 1
ATOM 865 N N . PHE A 1 106 ? -1.532 8.493 0.479 1.00 50.75 106 PHE A N 1
ATOM 866 C CA . PHE A 1 106 ? -0.378 9.045 -0.246 1.00 50.75 106 PHE A CA 1
ATOM 867 C C . PHE A 1 106 ? -0.182 10.580 -0.237 1.00 50.75 106 PHE A C 1
ATOM 869 O O . PHE A 1 106 ? 0.603 11.086 -1.036 1.00 50.75 106 PHE A O 1
ATOM 876 N N . ARG A 1 107 ? -0.888 11.358 0.599 1.00 47.34 107 ARG A N 1
ATOM 877 C CA . ARG A 1 107 ? -0.824 12.841 0.576 1.00 47.34 107 ARG A CA 1
ATOM 878 C C . ARG A 1 107 ? -0.548 13.443 1.960 1.00 47.34 107 ARG A C 1
ATOM 880 O O . ARG A 1 107 ? -1.2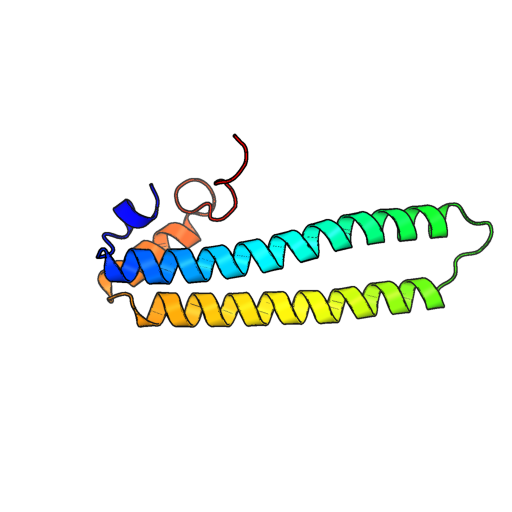95 14.297 2.430 1.00 47.34 107 ARG A O 1
ATOM 887 N N . GLY A 1 108 ? 0.519 12.983 2.612 1.00 45.00 108 GLY A N 1
ATOM 888 C CA . GLY A 1 108 ? 0.913 13.419 3.957 1.00 45.00 108 GLY A CA 1
ATOM 889 C C . GLY A 1 108 ? 2.417 13.620 4.162 1.00 45.00 108 GLY A C 1
ATOM 890 O O . GLY A 1 108 ? 2.901 13.325 5.244 1.00 45.00 108 GLY A O 1
ATOM 891 N N . GLY A 1 109 ? 3.160 14.082 3.149 1.00 43.19 109 GLY A N 1
ATOM 892 C CA . GLY A 1 109 ? 4.616 14.269 3.265 1.00 43.19 109 GLY A CA 1
ATOM 893 C C . GLY A 1 109 ? 5.256 15.140 2.180 1.00 43.19 109 GLY A C 1
ATOM 894 O O . GLY A 1 109 ? 6.349 14.831 1.726 1.00 43.19 109 GLY A O 1
ATOM 895 N N . MET A 1 110 ? 4.567 16.188 1.726 1.00 39.38 110 MET A N 1
ATOM 896 C CA . MET A 1 110 ? 5.194 17.283 0.975 1.00 39.38 110 MET A CA 1
ATOM 897 C C . MET A 1 110 ? 4.740 18.608 1.584 1.00 39.38 110 MET A C 1
ATOM 899 O O . MET A 1 110 ? 3.737 19.186 1.163 1.00 39.38 110 MET A O 1
ATOM 903 N N . ALA A 1 111 ? 5.447 19.011 2.631 1.00 35.16 111 ALA A N 1
ATOM 904 C CA . ALA A 1 111 ? 5.567 20.377 3.115 1.00 35.16 111 ALA A CA 1
ATOM 905 C C . ALA A 1 111 ? 6.991 20.526 3.650 1.00 35.16 111 ALA A C 1
ATOM 907 O O . ALA A 1 111 ? 7.438 19.567 4.323 1.00 35.16 111 ALA A O 1
#

Radius of gyration: 18.62 Å; chains: 1; bounding box: 43×31×51 Å

Foldseek 3Di:
DQVVLLVDDPVLVVLLVVLLVLLVVLVVVLVVLVVVLVVVVVVLVVDPHRDPPVVVVSVVVNVVSVVVSVVSVVVSVVSSVVRGDPSSVVSVVVQVVVPDPRDDSPPDDDD

Sequence (111 aa):
MALRRLQATPDQEQVIREELDKLFAAFREHREEWGASRHDLAEAIRDESFDATTMGELFGRHDERLEQLRKALMEAMGRIHAVLDDTQRQRLAEMIDRGRGGWHPFRGGMA

pLDDT: mean 83.47, std 13.71, range [35.16, 96.31]

Secondary structure (DSSP, 8-state):
-HHHHHT--HHHHHHHHHHHHHHHHHHHHHHHHHHHHHHHHHHHHHSSS--HHHHHHHHHHHHHHHHHHHHHHHHHHHHHHHHS-HHHHHHHHHHHHT-SSS--TT-S---